Protein AF-A0A497NXS9-F1 (afdb_monomer_lite)

Secondary structure (DSSP, 8-state):
-------S--S-----SS-HHHHHHHHHHH-HHHHHHIIIIIHHHHHHHGGGHHHHHHHHHHHHHHHHHHHHHHHHHHHHHHGGG--HHHHHHHHHHHHHHHHHHHHHHHHHHH-

Radius of gyration: 22.55 Å; chains: 1; bounding box: 60×43×60 Å

Structure (mmCIF, N/CA/C/O backbone):
data_AF-A0A497NXS9-F1
#
_entry.id   AF-A0A497NXS9-F1
#
loop_
_atom_site.group_PDB
_atom_site.id
_atom_site.type_symbol
_atom_site.label_atom_id
_atom_site.label_alt_id
_atom_site.label_comp_id
_atom_site.label_asym_id
_atom_site.label_entity_id
_atom_site.label_seq_id
_atom_site.pdbx_PDB_ins_code
_atom_site.Cartn_x
_atom_site.Cartn_y
_atom_site.Cartn_z
_atom_site.occupancy
_atom_site.B_iso_or_equiv
_atom_site.auth_seq_id
_atom_site.auth_comp_id
_atom_site.auth_asym_id
_a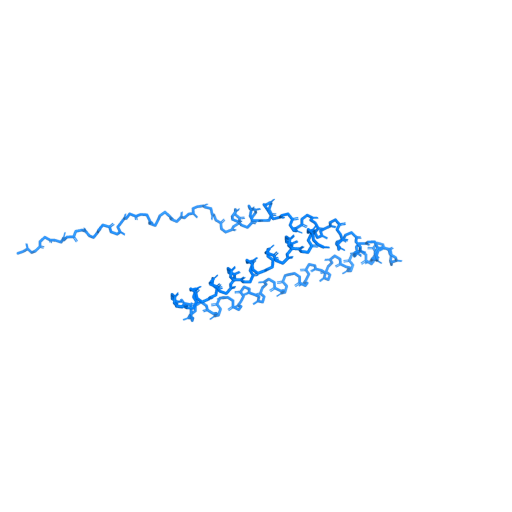tom_site.auth_atom_id
_atom_site.pdbx_PDB_model_num
ATOM 1 N N . MET A 1 1 ? -44.283 -9.149 41.916 1.00 39.19 1 MET A N 1
ATOM 2 C CA . MET A 1 1 ? -43.755 -10.055 40.874 1.00 39.19 1 MET A CA 1
ATOM 3 C C . MET A 1 1 ? -43.484 -9.200 39.643 1.00 39.19 1 MET A C 1
ATOM 5 O O . MET A 1 1 ? -44.419 -8.801 38.960 1.00 39.19 1 MET A O 1
ATOM 9 N N . PHE A 1 2 ? -42.242 -8.736 39.495 1.00 42.94 2 PHE A N 1
ATOM 10 C CA . PHE A 1 2 ? -41.876 -7.699 38.529 1.00 42.94 2 PHE A CA 1
ATOM 11 C C . PHE A 1 2 ? -41.872 -8.267 37.110 1.00 42.94 2 PHE A C 1
ATOM 13 O O . PHE A 1 2 ? -41.213 -9.265 36.836 1.00 42.94 2 PHE A O 1
ATOM 20 N N . LYS A 1 3 ? -42.636 -7.624 36.222 1.00 47.59 3 LYS A N 1
ATOM 21 C CA . LYS A 1 3 ? -42.606 -7.869 34.781 1.00 47.59 3 LYS A CA 1
ATOM 22 C C . LYS A 1 3 ? -41.228 -7.469 34.261 1.00 47.59 3 LYS A C 1
ATOM 24 O O . LYS A 1 3 ? -40.834 -6.313 34.393 1.00 47.59 3 LYS A O 1
ATOM 29 N N . THR A 1 4 ? -40.515 -8.422 33.678 1.00 51.16 4 THR A N 1
ATOM 30 C CA . THR A 1 4 ? -39.254 -8.188 32.980 1.00 51.16 4 THR A CA 1
ATOM 31 C C . THR A 1 4 ? -39.542 -7.304 31.771 1.00 51.16 4 THR A C 1
ATOM 33 O O . THR A 1 4 ? -40.169 -7.734 30.803 1.00 51.16 4 THR A O 1
ATOM 36 N N . VAL A 1 5 ? -39.137 -6.040 31.860 1.00 54.56 5 VAL A N 1
ATOM 37 C CA . VAL A 1 5 ? -39.094 -5.123 30.722 1.00 54.56 5 VAL A CA 1
ATOM 38 C C . VAL A 1 5 ? -38.131 -5.738 29.712 1.00 54.56 5 VAL A C 1
ATOM 40 O O . VAL A 1 5 ? -36.936 -5.858 29.973 1.00 54.56 5 VAL A O 1
ATOM 43 N N . LYS A 1 6 ? -38.676 -6.201 28.586 1.00 47.50 6 LYS A N 1
ATOM 44 C CA . LYS A 1 6 ? -37.901 -6.681 27.447 1.00 47.50 6 LYS A CA 1
ATOM 45 C C . LYS A 1 6 ? -37.121 -5.481 26.906 1.00 47.50 6 LYS A C 1
ATOM 47 O O . LYS A 1 6 ? -37.727 -4.496 26.486 1.00 47.50 6 LYS A O 1
ATOM 52 N N . ASN A 1 7 ? -35.798 -5.532 27.012 1.00 40.78 7 ASN A N 1
ATOM 53 C CA . ASN A 1 7 ? -34.915 -4.505 26.475 1.00 40.78 7 ASN A CA 1
ATOM 54 C C . ASN A 1 7 ? -35.100 -4.461 24.946 1.00 40.78 7 ASN A C 1
ATOM 56 O O . ASN A 1 7 ? -35.043 -5.512 24.315 1.00 40.78 7 ASN A O 1
ATOM 60 N N . PRO A 1 8 ? -35.295 -3.293 24.313 1.00 45.72 8 PRO A N 1
ATOM 61 C CA . PRO A 1 8 ? -35.445 -3.193 22.861 1.00 45.72 8 PRO A CA 1
ATOM 62 C C . PRO A 1 8 ? -34.103 -3.293 22.111 1.00 45.72 8 PRO A C 1
ATOM 64 O O . PRO A 1 8 ? -33.985 -2.845 20.977 1.00 45.72 8 PRO A O 1
ATOM 67 N N . THR A 1 9 ? -33.083 -3.899 22.722 1.00 48.12 9 THR A N 1
ATOM 68 C CA . THR A 1 9 ? -31.771 -4.157 22.109 1.00 48.12 9 THR A CA 1
ATOM 69 C C . THR A 1 9 ? -31.691 -5.539 21.459 1.00 48.12 9 THR A C 1
ATOM 71 O O . THR A 1 9 ? -30.600 -6.045 21.228 1.00 48.12 9 THR A O 1
ATOM 74 N N . ASP A 1 10 ? -32.839 -6.138 21.147 1.00 45.00 10 ASP A N 1
ATOM 75 C CA . ASP A 1 10 ? -32.950 -7.389 20.387 1.00 45.00 10 ASP A CA 1
ATOM 76 C C . ASP A 1 10 ? -33.178 -7.102 18.885 1.00 45.00 10 ASP A C 1
ATOM 78 O O . ASP A 1 10 ? -33.675 -7.943 18.138 1.00 45.00 10 ASP A O 1
ATOM 82 N N . GLY A 1 11 ? -32.878 -5.876 18.446 1.00 41.50 11 GLY A N 1
ATOM 83 C CA . GLY A 1 11 ? -33.058 -5.403 17.081 1.00 41.50 11 GLY A CA 1
ATOM 84 C C . GLY A 1 11 ? -31.723 -5.032 16.451 1.00 41.50 11 GLY A C 1
ATOM 85 O O . GLY A 1 11 ? -31.158 -3.988 16.764 1.00 41.50 11 GLY A O 1
ATOM 86 N N . VAL A 1 12 ? -31.295 -5.854 15.492 1.00 44.81 12 VAL A N 1
ATOM 87 C CA . VAL A 1 12 ? -30.242 -5.566 14.506 1.00 44.81 12 VAL A CA 1
ATOM 88 C C . VAL A 1 12 ? -28.796 -5.692 15.020 1.00 44.81 12 VAL A C 1
ATOM 90 O O . VAL A 1 12 ? -27.955 -4.828 14.797 1.00 44.81 12 VAL A O 1
ATOM 93 N N . THR A 1 13 ? -28.432 -6.853 15.569 1.00 40.81 13 THR A N 1
ATOM 94 C CA . THR A 1 13 ? -27.220 -7.512 15.047 1.00 40.81 13 THR A CA 1
ATOM 95 C C . THR A 1 13 ? -27.638 -8.320 13.825 1.00 40.81 13 THR A C 1
ATOM 97 O O . THR A 1 13 ? -27.626 -9.548 13.833 1.00 40.81 13 THR A O 1
ATOM 100 N N . GLU A 1 14 ? -28.059 -7.624 12.768 1.00 43.12 14 GLU A N 1
ATOM 101 C CA . GLU A 1 14 ? -27.840 -8.158 11.431 1.00 43.12 14 GLU A CA 1
ATOM 102 C C . GLU A 1 14 ? -26.316 -8.220 11.322 1.00 43.12 14 GLU A C 1
ATOM 104 O O . GLU A 1 14 ?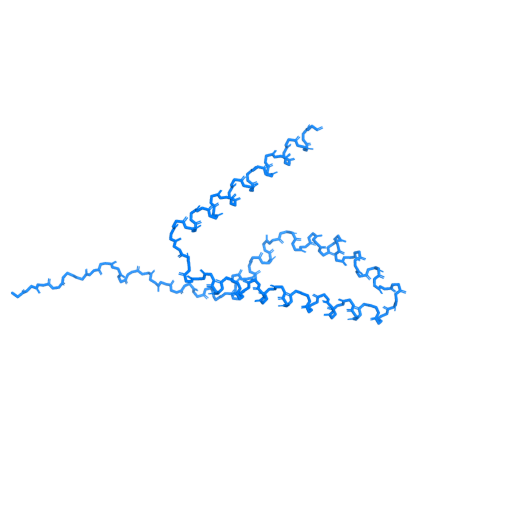 -25.659 -7.213 11.052 1.00 43.12 14 GLU A O 1
ATOM 109 N N . GLU A 1 15 ? -25.732 -9.372 11.669 1.00 46.62 15 GLU A N 1
ATOM 110 C CA . GLU A 1 15 ? -24.422 -9.745 11.158 1.00 46.62 15 GLU A CA 1
ATOM 111 C C . GLU A 1 15 ? -24.489 -9.459 9.665 1.00 46.62 15 GLU A C 1
ATOM 113 O O . GLU A 1 15 ? -25.152 -10.177 8.916 1.00 46.62 15 GLU A O 1
ATOM 118 N N . SER A 1 16 ? -23.891 -8.344 9.246 1.00 45.41 16 SER A N 1
ATOM 119 C CA . SER A 1 16 ? -23.810 -7.973 7.847 1.00 45.41 16 SER A CA 1
ATOM 120 C C . SER A 1 16 ? -23.158 -9.148 7.127 1.00 45.41 16 SER A C 1
ATOM 122 O O . SER A 1 16 ? -21.939 -9.302 7.143 1.00 45.41 16 SER A O 1
ATOM 124 N N . LYS A 1 17 ? -23.987 -9.967 6.476 1.00 48.62 17 LYS A N 1
ATOM 125 C CA . LYS A 1 17 ? -23.609 -11.101 5.625 1.00 48.62 17 LYS A CA 1
ATOM 126 C C . LYS A 1 17 ? -22.768 -10.697 4.414 1.00 48.62 17 LYS A C 1
ATOM 128 O O . LYS A 1 17 ? -22.430 -11.547 3.596 1.00 48.62 17 LYS A O 1
ATOM 133 N N . HIS A 1 18 ? -22.379 -9.432 4.291 1.00 53.28 18 HIS A N 1
ATOM 134 C CA . HIS A 1 18 ? -21.203 -9.076 3.515 1.00 53.28 18 HIS A CA 1
ATOM 135 C C . HIS A 1 18 ? -19.975 -9.554 4.292 1.00 53.28 18 HIS A C 1
ATOM 137 O O . HIS A 1 18 ? -19.356 -8.795 5.035 1.00 53.28 18 HIS A O 1
ATOM 143 N N . GLY A 1 19 ? -19.655 -10.847 4.160 1.00 70.06 19 GLY A N 1
ATOM 144 C CA . GLY A 1 19 ? -18.424 -11.409 4.706 1.00 70.06 19 GLY A CA 1
ATOM 145 C C . GLY A 1 19 ? -17.236 -10.548 4.281 1.00 70.06 19 GLY A C 1
ATOM 146 O O . GLY A 1 19 ? -17.258 -9.976 3.190 1.00 70.06 19 GLY A O 1
ATOM 147 N N . SER A 1 20 ? -16.204 -10.439 5.123 1.00 72.38 20 SER A N 1
ATOM 148 C CA . SER A 1 20 ? -15.026 -9.584 4.880 1.00 72.38 20 SER A CA 1
ATOM 149 C C . SER A 1 20 ? -14.434 -9.720 3.471 1.00 72.38 20 SER A C 1
ATOM 151 O O . SER A 1 20 ? -13.859 -8.767 2.958 1.00 72.38 20 SER A O 1
ATOM 153 N N . PHE A 1 21 ? -14.637 -10.867 2.821 1.00 78.44 21 PHE A N 1
ATOM 154 C CA . PHE A 1 21 ? -14.322 -11.099 1.417 1.00 78.44 21 PHE A CA 1
ATOM 155 C C . PHE A 1 21 ? -15.071 -10.175 0.437 1.00 78.44 21 PHE A C 1
ATOM 157 O O . PHE A 1 21 ? -14.445 -9.553 -0.415 1.00 78.44 21 PHE A O 1
ATOM 164 N N . VAL A 1 22 ? -16.397 -10.042 0.564 1.00 83.81 22 VAL A N 1
ATOM 165 C CA . VAL A 1 22 ? -17.216 -9.176 -0.305 1.00 83.81 22 VAL A CA 1
ATOM 166 C C . VAL A 1 22 ? -16.879 -7.708 -0.064 1.00 83.81 22 VAL A C 1
ATOM 168 O O . VAL A 1 22 ? -16.763 -6.945 -1.019 1.00 83.81 22 VAL A O 1
ATOM 171 N N . ALA A 1 23 ? -16.665 -7.321 1.198 1.00 82.56 23 ALA A N 1
ATOM 172 C CA . ALA A 1 23 ? -16.224 -5.972 1.538 1.00 82.56 23 ALA A CA 1
ATOM 173 C C . ALA A 1 23 ? -14.851 -5.657 0.918 1.00 82.56 23 ALA A C 1
ATOM 175 O O . ALA A 1 23 ? -14.701 -4.621 0.279 1.00 82.56 23 ALA A O 1
ATOM 176 N N . GLY A 1 24 ? -13.885 -6.576 1.029 1.00 81.50 24 GLY A N 1
ATOM 177 C CA . GLY A 1 24 ? -12.564 -6.434 0.413 1.00 81.50 24 GLY A CA 1
ATOM 178 C C . GLY A 1 24 ? -12.631 -6.321 -1.110 1.00 81.50 24 GLY A C 1
ATOM 179 O O . GLY A 1 24 ? -12.041 -5.407 -1.681 1.00 81.50 24 GLY A O 1
ATOM 180 N N . LEU A 1 25 ? -13.413 -7.186 -1.765 1.00 83.19 25 LEU A N 1
ATOM 181 C CA . LEU A 1 25 ? -13.622 -7.131 -3.212 1.00 83.19 25 LEU A CA 1
ATOM 182 C C . LEU A 1 25 ? -14.205 -5.780 -3.643 1.00 83.19 25 LEU A C 1
ATOM 184 O O . LEU A 1 25 ? -13.678 -5.144 -4.553 1.00 83.19 25 LEU A O 1
ATOM 188 N N . LEU A 1 26 ? -15.262 -5.319 -2.969 1.00 85.50 26 LEU A N 1
ATOM 189 C CA . LEU A 1 26 ? -15.917 -4.055 -3.297 1.00 85.50 26 LEU A CA 1
ATOM 190 C C . LEU A 1 26 ? -14.973 -2.866 -3.085 1.00 85.50 26 LEU A C 1
ATOM 192 O O . LEU A 1 26 ? -14.925 -1.965 -3.923 1.00 85.50 26 LEU A O 1
ATOM 196 N N . THR A 1 27 ? -14.190 -2.874 -2.002 1.00 83.19 27 THR A N 1
ATOM 197 C CA . THR A 1 27 ? -13.179 -1.849 -1.731 1.00 83.19 27 THR A CA 1
ATOM 198 C C . THR A 1 27 ? -12.095 -1.828 -2.806 1.00 83.19 27 THR A C 1
ATOM 200 O O . THR A 1 27 ? -11.782 -0.748 -3.295 1.00 83.19 27 THR A O 1
ATOM 203 N N . THR A 1 28 ? -11.568 -2.976 -3.240 1.00 83.50 28 THR A N 1
ATOM 204 C CA . THR A 1 28 ? -10.564 -3.025 -4.317 1.00 83.50 28 THR A CA 1
ATOM 205 C C . THR A 1 28 ? -11.141 -2.551 -5.648 1.00 83.50 28 THR A C 1
ATOM 207 O O . THR A 1 28 ? -10.529 -1.721 -6.314 1.00 83.50 28 THR A O 1
ATOM 210 N N . CYS A 1 29 ? -12.340 -3.009 -6.024 1.00 84.50 29 CYS A N 1
ATOM 211 C CA . CYS A 1 29 ? -12.976 -2.612 -7.283 1.00 84.50 29 CYS A CA 1
ATOM 212 C C . CYS A 1 29 ? -13.351 -1.125 -7.325 1.00 84.50 29 CYS A C 1
ATOM 214 O O . CYS A 1 29 ? -13.295 -0.509 -8.385 1.00 84.50 29 CYS A O 1
ATOM 216 N N . THR A 1 30 ? -13.726 -0.543 -6.185 1.00 85.94 30 THR A N 1
ATOM 217 C CA . THR A 1 30 ? -14.119 0.873 -6.095 1.00 85.94 30 THR A CA 1
ATOM 218 C C . THR A 1 30 ? -12.911 1.794 -5.928 1.00 85.94 30 THR A C 1
ATOM 220 O O . THR A 1 30 ? -13.051 3.008 -6.040 1.00 85.94 30 THR A O 1
ATOM 223 N N . ASN A 1 31 ? -11.716 1.255 -5.663 1.00 87.12 31 ASN A N 1
ATOM 224 C CA . ASN A 1 31 ? -10.529 2.062 -5.429 1.00 87.12 31 ASN A CA 1
ATOM 225 C C . ASN A 1 31 ? -9.774 2.355 -6.746 1.00 87.12 31 ASN A C 1
ATOM 227 O O . ASN A 1 31 ? -9.024 1.498 -7.222 1.00 87.12 31 ASN A O 1
ATOM 231 N N . PRO A 1 32 ? -9.884 3.573 -7.319 1.00 85.56 32 PRO A N 1
ATOM 232 C CA . PRO A 1 32 ? -9.196 3.921 -8.563 1.00 85.56 32 PRO A CA 1
ATOM 233 C C . PRO A 1 32 ? -7.669 3.876 -8.423 1.00 85.56 32 PRO A C 1
ATOM 235 O O . PRO A 1 32 ? -6.972 3.649 -9.412 1.00 85.56 32 PRO A O 1
ATOM 238 N N . TYR A 1 33 ? -7.142 4.044 -7.204 1.00 84.88 33 TYR A N 1
ATOM 239 C CA . TYR A 1 33 ? -5.707 3.980 -6.939 1.00 84.88 33 TYR A CA 1
ATOM 240 C C . TYR A 1 33 ? -5.118 2.616 -7.306 1.00 84.88 33 TYR A C 1
ATOM 242 O O . TYR A 1 33 ? -4.002 2.563 -7.810 1.00 84.88 33 TYR A O 1
ATOM 250 N N . PHE A 1 34 ? -5.869 1.522 -7.129 1.00 85.81 34 PHE A N 1
ATOM 251 C CA . PHE A 1 34 ? -5.399 0.183 -7.486 1.00 85.81 34 PHE A CA 1
ATOM 252 C C . PHE A 1 34 ? -5.083 0.078 -8.984 1.00 85.81 34 PHE A C 1
ATOM 254 O O . PHE A 1 34 ? -4.002 -0.363 -9.375 1.00 85.81 34 PHE A O 1
ATOM 261 N N . PHE A 1 35 ? -6.000 0.552 -9.829 1.00 88.56 35 PHE A N 1
ATOM 262 C CA . PHE A 1 35 ? -5.814 0.553 -11.279 1.00 88.56 35 PHE A CA 1
ATOM 263 C C . PHE A 1 35 ? -4.717 1.529 -11.711 1.00 88.56 35 PHE A C 1
ATOM 265 O O . PHE A 1 35 ? -3.864 1.173 -12.523 1.00 88.56 35 PHE A O 1
ATOM 272 N N . LEU A 1 36 ? -4.699 2.740 -11.140 1.00 90.25 36 LEU A N 1
ATOM 273 C CA . LEU A 1 36 ? -3.668 3.737 -11.435 1.00 90.25 36 LEU A CA 1
ATOM 274 C C . LEU A 1 36 ? -2.269 3.234 -11.072 1.00 90.25 36 LEU A C 1
ATOM 276 O O . LEU A 1 36 ? -1.334 3.428 -11.848 1.00 90.25 36 LEU A O 1
ATOM 280 N N . TRP A 1 37 ? -2.122 2.559 -9.934 1.00 91.25 37 TRP A N 1
ATOM 281 C CA . TRP A 1 37 ? -0.854 1.981 -9.503 1.00 91.25 37 TRP A CA 1
ATOM 282 C C . TRP A 1 37 ? -0.354 0.919 -10.488 1.00 91.25 37 TRP A C 1
ATOM 284 O O . TRP A 1 37 ? 0.807 0.968 -10.893 1.00 91.25 37 TRP A O 1
ATOM 294 N N . TRP A 1 38 ? -1.227 0.015 -10.944 1.00 91.62 38 TRP A N 1
ATOM 295 C CA . TRP A 1 38 ? -0.862 -1.007 -11.932 1.00 91.62 38 TRP A CA 1
ATOM 296 C C . TRP A 1 38 ? -0.456 -0.410 -13.283 1.00 91.62 38 TRP A C 1
ATOM 298 O O . TRP A 1 38 ? 0.522 -0.860 -13.878 1.00 91.62 38 TRP A O 1
ATOM 308 N N . ILE A 1 39 ? -1.163 0.624 -13.749 1.00 93.50 39 ILE A N 1
ATOM 309 C CA . ILE A 1 39 ? -0.867 1.300 -15.023 1.00 93.50 39 ILE A CA 1
ATOM 310 C C . ILE A 1 39 ? 0.454 2.078 -14.962 1.00 93.50 39 ILE A C 1
ATOM 312 O O . ILE A 1 39 ? 1.148 2.187 -15.969 1.00 93.50 39 ILE A O 1
ATOM 316 N N . THR A 1 40 ? 0.814 2.620 -13.798 1.00 93.25 40 THR A N 1
ATOM 317 C CA . THR A 1 40 ? 1.997 3.478 -13.639 1.00 93.25 40 THR A CA 1
ATOM 318 C C . THR A 1 40 ? 3.195 2.700 -13.096 1.00 93.25 40 THR A C 1
ATOM 320 O O . THR A 1 40 ? 4.111 2.322 -13.832 1.00 93.25 40 THR A O 1
ATOM 323 N N . VAL A 1 41 ? 3.191 2.445 -11.792 1.00 92.25 41 VAL A N 1
ATOM 324 C CA . VAL A 1 41 ? 4.282 1.812 -11.053 1.00 92.25 41 VAL A CA 1
ATOM 325 C C . VAL A 1 41 ? 4.397 0.342 -11.445 1.00 92.25 41 VAL A C 1
ATOM 327 O O . VAL A 1 41 ? 5.483 -0.098 -11.812 1.00 92.25 41 VAL A O 1
ATOM 330 N N . GLY A 1 42 ? 3.283 -0.396 -11.465 1.00 89.56 42 GLY A N 1
ATOM 331 C CA . GLY A 1 42 ? 3.255 -1.816 -11.827 1.00 89.56 42 GLY A CA 1
ATOM 332 C C . GLY A 1 42 ? 3.834 -2.084 -13.219 1.00 89.56 42 GLY A C 1
ATOM 333 O O . GLY A 1 42 ? 4.732 -2.914 -13.369 1.00 89.56 42 GLY A O 1
ATOM 334 N N . ALA A 1 43 ? 3.395 -1.323 -14.226 1.00 90.69 43 ALA A N 1
ATOM 335 C CA . ALA A 1 43 ? 3.925 -1.405 -15.586 1.00 90.69 43 ALA A CA 1
ATOM 336 C C . ALA A 1 43 ? 5.439 -1.138 -15.636 1.00 90.69 43 ALA A C 1
ATOM 338 O O . ALA A 1 43 ? 6.177 -1.883 -16.282 1.00 90.69 43 ALA A O 1
ATOM 339 N N . THR A 1 44 ? 5.914 -0.130 -14.899 1.00 92.31 44 THR A N 1
ATOM 340 C CA . THR A 1 44 ? 7.343 0.205 -14.823 1.00 92.31 44 THR A CA 1
ATOM 341 C C . THR A 1 44 ? 8.158 -0.919 -14.173 1.00 92.31 44 THR A C 1
ATOM 343 O O . THR A 1 44 ? 9.218 -1.283 -14.682 1.00 92.31 44 THR A O 1
ATOM 346 N N . LEU A 1 45 ? 7.667 -1.514 -13.079 1.00 90.12 45 LEU A N 1
ATOM 347 C CA . LEU A 1 45 ? 8.336 -2.642 -12.421 1.00 90.12 45 LEU A CA 1
ATOM 348 C C . LEU A 1 45 ? 8.426 -3.851 -13.361 1.00 90.12 45 LEU A C 1
ATOM 350 O O . LEU A 1 45 ? 9.499 -4.443 -13.487 1.00 90.12 45 LEU A O 1
ATOM 354 N N . ILE A 1 46 ? 7.340 -4.179 -14.069 1.00 89.81 46 ILE A N 1
ATOM 355 C CA . ILE A 1 46 ? 7.332 -5.273 -15.048 1.00 89.81 46 ILE A CA 1
ATOM 356 C C . ILE A 1 46 ? 8.345 -5.000 -16.161 1.00 89.81 46 ILE A C 1
ATOM 358 O O . ILE A 1 46 ? 9.191 -5.854 -16.425 1.00 89.81 46 ILE A O 1
ATOM 362 N N . MET A 1 47 ? 8.310 -3.813 -16.775 1.00 90.25 47 MET A N 1
ATOM 363 C CA . MET A 1 47 ? 9.245 -3.437 -17.840 1.00 90.25 47 MET A CA 1
ATOM 364 C C . MET A 1 47 ? 10.704 -3.551 -17.388 1.00 90.25 47 MET A C 1
ATOM 366 O O . MET A 1 47 ? 11.521 -4.135 -18.098 1.00 90.25 47 MET A O 1
ATOM 370 N N . ASN A 1 48 ? 11.020 -3.076 -16.182 1.00 88.50 48 ASN A N 1
ATOM 371 C CA . ASN A 1 48 ? 12.367 -3.174 -15.626 1.00 88.50 48 ASN A CA 1
ATOM 372 C C . ASN A 1 48 ? 12.776 -4.626 -15.341 1.00 88.50 48 ASN A C 1
ATOM 374 O O . ASN A 1 48 ? 13.916 -5.008 -15.591 1.00 88.50 48 ASN A O 1
ATOM 378 N N . SER A 1 49 ? 11.856 -5.463 -14.855 1.00 86.94 49 SER A N 1
ATOM 379 C CA . SER A 1 49 ? 12.146 -6.879 -14.592 1.00 86.94 49 SER A CA 1
ATOM 380 C C . SER A 1 49 ? 12.393 -7.688 -15.867 1.00 86.94 49 SER A C 1
ATOM 382 O O . SER A 1 49 ? 13.215 -8.604 -15.865 1.00 86.94 49 SER A O 1
ATOM 384 N N . MET A 1 50 ? 11.753 -7.304 -16.975 1.00 86.06 50 MET A N 1
ATOM 385 C CA . MET A 1 50 ? 11.912 -7.949 -18.281 1.00 86.06 50 MET A CA 1
ATOM 386 C C . MET A 1 50 ? 13.305 -7.741 -18.889 1.00 86.06 50 MET A C 1
ATOM 388 O O . MET A 1 50 ? 13.688 -8.503 -19.774 1.00 86.06 50 MET A O 1
ATOM 392 N N . ILE A 1 51 ? 14.101 -6.787 -18.386 1.00 86.81 51 ILE A N 1
ATOM 393 C CA . ILE A 1 51 ? 15.520 -6.625 -18.758 1.00 86.81 51 ILE A CA 1
ATOM 394 C C . ILE A 1 51 ? 16.320 -7.895 -18.420 1.00 86.81 51 ILE A C 1
ATOM 396 O O . ILE A 1 51 ? 17.234 -8.273 -19.148 1.00 86.81 51 ILE A O 1
ATOM 400 N N . PHE A 1 52 ? 15.930 -8.603 -17.359 1.00 83.44 52 PHE A N 1
ATOM 401 C CA . PHE A 1 52 ? 16.507 -9.888 -16.956 1.00 83.44 52 PHE A CA 1
ATOM 402 C C . PHE A 1 52 ? 15.762 -11.092 -17.572 1.00 83.44 52 PHE A C 1
ATOM 404 O O . PHE A 1 52 ? 15.961 -12.238 -17.164 1.00 83.44 52 PHE A O 1
ATOM 411 N N . GLY A 1 53 ? 14.887 -10.845 -18.552 1.00 87.75 53 GLY A N 1
ATOM 412 C CA . GLY A 1 53 ? 14.043 -11.842 -19.203 1.00 87.75 53 GLY A CA 1
ATOM 413 C C . GLY A 1 53 ? 12.913 -12.370 -18.315 1.00 87.75 53 GLY A C 1
ATOM 414 O O . GLY A 1 53 ? 12.577 -11.809 -17.272 1.00 87.75 53 GLY A O 1
ATOM 415 N N . PHE A 1 54 ? 12.325 -13.498 -18.725 1.00 87.31 54 PHE A N 1
ATOM 416 C CA . PHE A 1 54 ? 11.196 -14.126 -18.022 1.00 87.31 54 PHE A CA 1
ATOM 417 C C . PHE A 1 54 ? 11.526 -14.508 -16.568 1.00 87.31 54 PHE A C 1
ATOM 419 O O . PHE A 1 54 ? 10.663 -14.451 -15.694 1.00 87.31 54 PHE A O 1
ATOM 426 N N . LEU A 1 55 ? 12.789 -14.850 -16.291 1.00 88.81 55 LEU A N 1
ATOM 427 C CA . LEU A 1 55 ? 13.240 -15.168 -14.938 1.00 88.81 55 LEU A CA 1
ATOM 428 C C . LEU A 1 55 ? 13.184 -13.942 -14.012 1.00 88.81 55 LEU A C 1
ATOM 430 O O . LEU A 1 55 ? 12.774 -14.070 -12.861 1.00 88.81 55 LEU A O 1
ATOM 434 N N . GLY A 1 56 ? 13.530 -12.755 -14.524 1.00 87.12 56 GLY A N 1
ATOM 435 C CA . GLY A 1 56 ? 13.418 -11.494 -13.789 1.00 87.12 56 GLY A CA 1
ATOM 436 C C . GLY A 1 56 ? 11.980 -11.156 -13.419 1.00 87.12 56 GLY A C 1
ATOM 437 O O . GLY A 1 56 ? 11.708 -10.789 -12.277 1.00 87.12 56 GLY A O 1
ATOM 438 N N . PHE A 1 57 ? 11.045 -11.359 -14.350 1.00 89.50 57 PHE A N 1
ATOM 439 C CA . PHE A 1 57 ? 9.615 -11.212 -14.079 1.00 89.50 57 PHE A CA 1
ATOM 440 C C . PHE A 1 57 ? 9.133 -12.174 -12.983 1.00 89.50 57 PHE A C 1
ATOM 442 O O . PHE A 1 57 ? 8.420 -11.760 -12.072 1.00 89.50 57 PHE A O 1
ATOM 449 N N . LEU A 1 58 ? 9.555 -13.443 -13.020 1.00 92.19 58 LEU A N 1
ATOM 450 C CA . LEU A 1 58 ? 9.152 -14.436 -12.021 1.00 92.19 58 LEU A CA 1
ATOM 451 C C . LEU A 1 58 ? 9.695 -14.102 -10.620 1.00 92.19 58 LEU A C 1
ATOM 453 O O . LEU A 1 58 ? 8.976 -14.215 -9.624 1.00 92.19 58 LEU A O 1
ATOM 457 N N . MET A 1 59 ? 10.948 -13.644 -10.536 1.00 92.19 59 MET A N 1
ATOM 458 C CA . MET A 1 59 ? 11.541 -13.176 -9.278 1.00 92.19 59 MET A CA 1
ATOM 459 C C . MET A 1 59 ? 10.832 -11.928 -8.752 1.00 92.19 59 MET A C 1
ATOM 461 O O . MET A 1 59 ? 10.530 -11.858 -7.563 1.00 92.19 59 MET A O 1
ATOM 465 N N . LEU A 1 60 ? 10.510 -10.974 -9.629 1.00 91.94 60 LEU A N 1
ATOM 466 C CA . LEU A 1 60 ? 9.743 -9.792 -9.254 1.00 91.94 60 LEU A CA 1
ATOM 467 C C . LEU A 1 60 ? 8.363 -10.180 -8.714 1.00 91.94 60 LEU A C 1
ATOM 469 O O . LEU A 1 60 ? 7.995 -9.729 -7.636 1.00 91.94 60 LEU A O 1
ATOM 473 N N . ALA A 1 61 ? 7.612 -11.012 -9.438 1.00 90.88 61 ALA A N 1
ATOM 474 C CA . ALA A 1 61 ? 6.258 -11.405 -9.056 1.00 90.88 61 ALA A CA 1
ATOM 475 C C . ALA A 1 61 ? 6.236 -12.112 -7.695 1.00 90.88 61 ALA A C 1
ATOM 477 O O . ALA A 1 61 ? 5.432 -11.777 -6.828 1.00 90.88 61 ALA A O 1
ATOM 478 N N . THR A 1 62 ? 7.165 -13.046 -7.478 1.00 93.69 62 THR A N 1
ATOM 479 C CA . THR A 1 62 ? 7.268 -13.773 -6.207 1.00 93.69 62 THR A CA 1
ATOM 480 C C . THR A 1 62 ? 7.699 -12.865 -5.056 1.00 93.69 62 THR A C 1
ATOM 482 O O . THR A 1 62 ? 7.062 -12.887 -4.006 1.00 93.69 62 THR A O 1
ATOM 485 N N . ALA A 1 63 ? 8.721 -12.025 -5.244 1.00 93.62 63 ALA A N 1
ATOM 486 C CA . ALA A 1 63 ? 9.160 -11.075 -4.222 1.00 93.62 63 ALA A CA 1
ATOM 487 C C . ALA A 1 63 ? 8.075 -10.041 -3.889 1.00 93.62 63 ALA A C 1
ATOM 489 O O . ALA A 1 63 ? 7.867 -9.721 -2.720 1.00 93.62 63 ALA A O 1
ATOM 490 N N . HIS A 1 64 ? 7.364 -9.547 -4.903 1.00 92.00 64 HIS A N 1
ATOM 491 C CA . HIS A 1 64 ? 6.286 -8.582 -4.738 1.00 92.00 64 HIS A CA 1
ATOM 492 C C . HIS A 1 64 ? 5.125 -9.176 -3.933 1.00 92.00 64 HIS A C 1
ATOM 494 O O . HIS A 1 64 ? 4.766 -8.618 -2.902 1.00 92.00 64 HIS A O 1
ATOM 500 N N . TRP A 1 65 ? 4.624 -10.359 -4.306 1.00 93.00 65 TRP A N 1
ATOM 501 C CA . TRP A 1 65 ? 3.563 -11.023 -3.542 1.00 93.00 65 TRP A CA 1
ATOM 502 C C . TRP A 1 65 ? 3.986 -11.386 -2.118 1.00 93.00 65 TRP A C 1
ATOM 504 O O . TRP A 1 65 ? 3.183 -11.272 -1.197 1.00 93.00 65 TRP A O 1
ATOM 514 N N . LEU A 1 66 ? 5.237 -11.807 -1.902 1.00 94.56 66 LEU A N 1
ATOM 515 C CA . LEU A 1 66 ? 5.743 -12.068 -0.552 1.00 94.56 66 LEU A CA 1
ATOM 516 C C . LEU A 1 66 ? 5.814 -10.791 0.288 1.00 94.56 66 LEU A C 1
ATOM 518 O O . LEU A 1 66 ? 5.526 -10.842 1.484 1.00 94.56 66 LEU A O 1
ATOM 522 N N . CYS A 1 67 ? 6.183 -9.663 -0.320 1.00 94.50 67 CYS A N 1
ATOM 523 C CA . CYS A 1 67 ? 6.179 -8.361 0.336 1.00 94.50 67 CYS A CA 1
ATOM 524 C C . CYS A 1 67 ? 4.759 -7.974 0.760 1.00 94.50 67 CYS A C 1
ATOM 526 O O . CYS A 1 67 ? 4.542 -7.677 1.933 1.00 94.50 67 CYS A O 1
ATOM 528 N N . ASP A 1 68 ? 3.795 -8.082 -0.157 1.00 91.88 68 ASP A N 1
ATOM 529 C CA . ASP A 1 68 ? 2.388 -7.770 0.105 1.00 91.88 68 ASP A CA 1
ATOM 530 C C . ASP A 1 68 ? 1.823 -8.663 1.216 1.00 91.88 68 ASP A C 1
ATOM 532 O O . ASP A 1 68 ? 1.290 -8.168 2.207 1.00 91.88 68 ASP A O 1
ATOM 536 N N . LEU A 1 69 ? 2.037 -9.982 1.129 1.00 91.81 69 LEU A N 1
ATOM 537 C CA . LEU A 1 69 ? 1.597 -10.928 2.159 1.00 91.81 69 LEU A CA 1
ATOM 538 C C . LEU A 1 69 ? 2.225 -10.633 3.522 1.00 91.81 69 LEU A C 1
ATOM 540 O O . LEU A 1 69 ? 1.538 -10.699 4.545 1.00 91.81 69 LEU A O 1
ATOM 544 N N . SER A 1 70 ? 3.522 -10.320 3.552 1.00 94.94 70 SER A N 1
ATOM 545 C CA . SER A 1 70 ? 4.231 -9.993 4.791 1.00 94.94 70 SER A CA 1
ATOM 546 C C . SER A 1 70 ? 3.696 -8.702 5.402 1.00 94.94 70 SER A C 1
ATOM 548 O O . SER A 1 70 ? 3.462 -8.646 6.610 1.00 94.94 70 SER A O 1
ATOM 550 N N . TRP A 1 71 ? 3.470 -7.683 4.573 1.00 92.50 71 TRP A N 1
ATOM 551 C CA . TRP A 1 71 ? 2.966 -6.386 4.999 1.00 92.50 71 TRP A CA 1
ATOM 552 C C . TRP A 1 71 ? 1.530 -6.472 5.514 1.00 92.50 71 TRP A C 1
ATOM 554 O O . TRP A 1 71 ? 1.261 -6.056 6.641 1.00 92.50 71 TRP A O 1
ATOM 564 N N . ASP A 1 72 ? 0.624 -7.086 4.756 1.00 88.88 72 ASP A N 1
ATOM 565 C CA . ASP A 1 72 ? -0.780 -7.225 5.147 1.00 88.88 72 ASP A CA 1
ATOM 566 C C . ASP A 1 72 ? -0.933 -8.096 6.397 1.00 88.88 72 ASP A C 1
ATOM 568 O O . ASP A 1 72 ? -1.722 -7.777 7.291 1.00 88.88 72 ASP A O 1
ATOM 572 N N . SER A 1 73 ? -0.126 -9.155 6.525 1.00 91.06 73 SER A N 1
ATOM 573 C CA . SER A 1 73 ? -0.092 -9.979 7.739 1.00 91.06 73 SER A CA 1
ATOM 574 C C . SER A 1 73 ? 0.436 -9.196 8.938 1.00 91.06 73 SER A C 1
ATOM 576 O O . SER A 1 73 ? -0.115 -9.301 10.034 1.00 91.06 73 SER A O 1
ATOM 578 N N . PHE A 1 74 ? 1.484 -8.391 8.750 1.00 92.50 74 PHE A N 1
ATOM 579 C CA . PHE A 1 74 ? 2.049 -7.549 9.800 1.00 92.50 74 PHE A CA 1
ATOM 580 C C . PHE A 1 74 ? 1.051 -6.492 10.277 1.00 92.50 74 PHE A C 1
ATOM 582 O O . PHE A 1 74 ? 0.815 -6.368 11.481 1.00 92.50 74 PHE A O 1
ATOM 589 N N . VAL A 1 75 ? 0.410 -5.778 9.349 1.00 88.56 75 VAL A N 1
ATOM 590 C CA . VAL A 1 75 ? -0.634 -4.793 9.656 1.00 88.56 75 VAL A CA 1
ATOM 591 C C . VAL A 1 75 ? -1.827 -5.476 10.324 1.00 88.56 75 VAL A C 1
ATOM 593 O O . VAL A 1 75 ? -2.292 -5.013 11.365 1.00 88.56 75 VAL A O 1
ATOM 596 N N . GLY A 1 76 ? -2.285 -6.614 9.798 1.00 87.12 76 GLY A N 1
ATOM 597 C CA . GLY A 1 76 ? -3.362 -7.408 10.389 1.00 87.12 76 GLY A CA 1
ATOM 598 C C . GLY A 1 76 ? -3.044 -7.851 11.818 1.00 87.12 76 GLY A C 1
ATOM 599 O O . GLY A 1 76 ? -3.874 -7.698 12.718 1.00 87.12 76 GLY A O 1
ATOM 600 N N . PHE A 1 77 ? -1.818 -8.318 12.064 1.00 87.25 77 PHE A N 1
ATOM 601 C CA . PHE A 1 77 ? -1.342 -8.685 13.396 1.00 87.25 77 PHE A CA 1
ATOM 602 C C . PHE A 1 77 ? -1.260 -7.477 14.335 1.00 87.25 77 PHE A C 1
ATOM 604 O O . PHE A 1 77 ? -1.711 -7.559 15.479 1.00 87.25 77 PHE A O 1
ATOM 611 N N . MET A 1 78 ? -0.740 -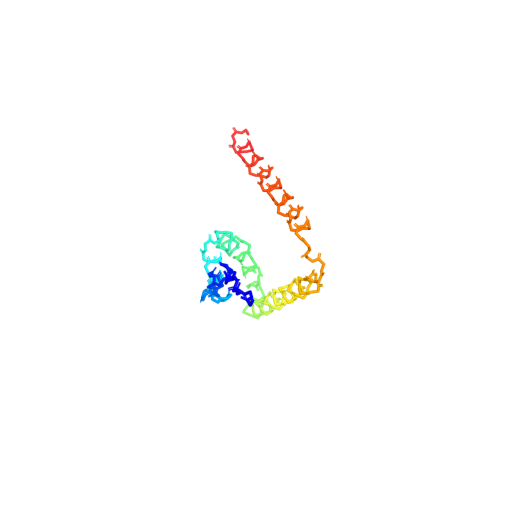6.338 13.866 1.00 86.00 78 MET A N 1
ATOM 612 C CA . MET A 1 78 ? -0.709 -5.093 14.638 1.00 86.00 78 MET A CA 1
ATOM 613 C C . MET A 1 78 ? -2.114 -4.633 15.030 1.00 86.00 78 MET A C 1
ATOM 615 O O . MET A 1 78 ? -2.348 -4.290 16.189 1.00 86.00 78 MET A O 1
ATOM 619 N N . VAL A 1 79 ? -3.071 -4.674 14.101 1.00 83.56 79 VAL A N 1
ATOM 620 C CA . VAL A 1 79 ? -4.475 -4.333 14.367 1.00 83.56 79 VAL A CA 1
ATOM 621 C C . VAL A 1 79 ? -5.093 -5.318 15.360 1.00 83.56 79 VAL A C 1
ATOM 623 O O . VAL A 1 79 ? -5.750 -4.898 16.312 1.00 83.56 79 VAL A O 1
ATOM 626 N N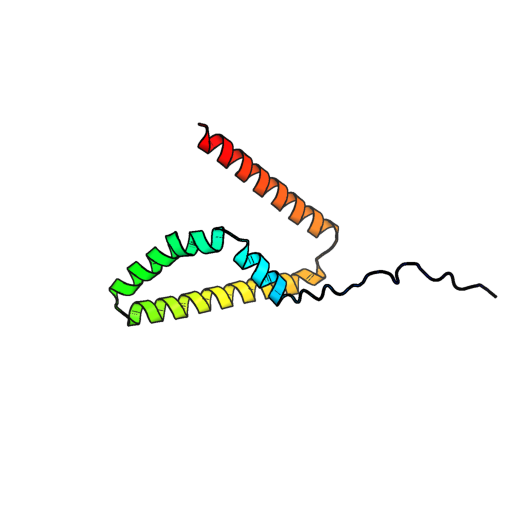 . PHE A 1 80 ? -4.840 -6.620 15.203 1.00 80.38 80 PHE A N 1
ATOM 627 C CA . PHE A 1 80 ? -5.322 -7.643 16.131 1.00 80.38 80 PHE A CA 1
ATOM 628 C C . PHE A 1 80 ? -4.764 -7.450 17.550 1.00 80.38 80 PHE A C 1
ATOM 630 O O . PHE A 1 80 ? -5.508 -7.527 18.526 1.00 80.38 80 PHE A O 1
ATOM 637 N N . LYS A 1 81 ? -3.474 -7.119 17.676 1.00 79.31 81 LYS A N 1
ATOM 638 C CA . LYS A 1 81 ? -2.820 -6.789 18.952 1.00 79.31 81 LYS A CA 1
ATOM 639 C C . LYS A 1 81 ? -3.390 -5.503 19.567 1.00 79.31 81 LYS A C 1
ATOM 641 O O . LYS A 1 81 ? -3.596 -5.436 20.777 1.00 79.31 81 LYS A O 1
ATOM 646 N N . SER A 1 82 ? -3.676 -4.500 18.736 1.00 73.88 82 SER A N 1
ATOM 647 C CA . SER A 1 82 ? -4.223 -3.194 19.133 1.00 73.88 82 SER A CA 1
ATOM 648 C C . SER A 1 82 ? -5.713 -3.242 19.499 1.00 73.88 82 SER A C 1
ATOM 650 O O . SER A 1 82 ? -6.213 -2.363 20.200 1.00 73.88 82 SER A O 1
ATOM 652 N N . ARG A 1 83 ? -6.432 -4.306 19.116 1.00 65.81 83 ARG A N 1
ATOM 653 C CA . ARG A 1 83 ? -7.868 -4.482 19.398 1.00 65.81 83 ARG A CA 1
ATOM 654 C C . ARG A 1 83 ? -8.212 -4.385 20.890 1.00 65.81 83 ARG A C 1
ATOM 656 O O . ARG A 1 83 ? -9.277 -3.881 21.225 1.00 65.81 83 ARG A O 1
ATOM 663 N N . GLY A 1 84 ? -7.306 -4.800 21.781 1.00 65.94 84 GLY A N 1
ATOM 664 C CA . GLY A 1 84 ? -7.471 -4.654 23.236 1.00 65.94 84 GLY A CA 1
ATOM 665 C C . GLY A 1 84 ? -7.352 -3.210 23.753 1.00 65.94 84 GLY A C 1
ATOM 666 O O . GLY A 1 84 ? -7.867 -2.898 24.820 1.00 65.94 84 GLY A O 1
ATOM 667 N N . PHE A 1 85 ? -6.714 -2.318 22.991 1.00 63.06 85 PHE A N 1
ATOM 668 C CA . PHE A 1 85 ? -6.548 -0.890 23.297 1.00 63.06 85 PHE A CA 1
ATOM 669 C C . PHE A 1 85 ? -7.577 0.008 22.585 1.00 63.06 85 PHE A C 1
ATOM 671 O O . PHE A 1 85 ? -7.589 1.228 22.782 1.00 63.06 85 PHE A O 1
ATOM 678 N N . TRP A 1 86 ? -8.456 -0.574 21.764 1.00 66.88 86 TRP A N 1
ATOM 679 C CA . TRP A 1 86 ? -9.385 0.151 20.901 1.00 66.88 86 TRP A CA 1
ATOM 680 C C . TRP A 1 86 ? -10.618 0.647 21.674 1.00 66.88 86 TRP A C 1
ATOM 682 O O . TRP A 1 86 ? -11.718 0.108 21.598 1.00 66.88 86 TRP A O 1
ATOM 692 N N . ASN A 1 87 ? -10.417 1.707 22.459 1.00 73.00 87 ASN A N 1
ATOM 693 C CA . ASN A 1 87 ? -11.487 2.448 23.124 1.00 73.00 87 ASN A CA 1
ATOM 694 C C . ASN A 1 87 ? -12.144 3.466 22.175 1.00 73.00 87 ASN A C 1
ATOM 696 O O . ASN A 1 87 ? -11.491 4.006 21.280 1.00 73.00 87 ASN A O 1
ATOM 700 N N . LYS A 1 88 ? -13.409 3.834 22.444 1.00 73.19 88 LYS A N 1
ATOM 701 C CA . LYS A 1 88 ? -14.175 4.833 21.657 1.00 73.19 88 LYS A CA 1
ATOM 702 C C . LYS A 1 88 ? -13.414 6.150 21.425 1.00 73.19 88 LYS A C 1
ATOM 704 O O . LYS A 1 88 ? -13.523 6.744 20.357 1.00 73.19 88 LYS A O 1
ATOM 709 N N . LYS A 1 89 ? -12.602 6.579 22.402 1.00 76.50 89 LYS A N 1
ATOM 710 C CA . LYS A 1 89 ? -11.757 7.782 22.301 1.00 76.50 89 LYS A CA 1
ATOM 711 C C . LYS A 1 89 ? -10.638 7.643 21.262 1.00 76.50 89 LYS A C 1
ATOM 713 O O . LYS A 1 89 ? -10.400 8.574 20.506 1.00 76.50 89 LYS A O 1
ATOM 718 N N . VAL A 1 90 ? -9.975 6.485 21.201 1.00 80.06 90 VAL A N 1
ATOM 719 C CA . VAL A 1 90 ? -8.881 6.227 20.247 1.00 80.06 90 VAL A CA 1
ATOM 720 C C . VAL A 1 90 ? -9.427 6.184 18.826 1.00 80.06 90 VAL A C 1
ATOM 722 O O . VAL A 1 90 ? -8.854 6.798 17.933 1.00 80.06 90 VAL A O 1
ATOM 725 N N . GLN A 1 91 ? -10.579 5.539 18.627 1.00 78.56 91 GLN A N 1
ATOM 726 C CA . GLN A 1 91 ? -11.253 5.529 17.332 1.00 78.56 91 GLN A CA 1
ATOM 727 C C . GLN A 1 91 ? -11.594 6.955 16.870 1.00 78.56 91 GLN A C 1
ATOM 729 O O . GLN A 1 91 ? -11.247 7.324 15.754 1.00 78.56 91 GLN A O 1
ATOM 734 N N . GLN A 1 92 ? -12.195 7.787 17.728 1.00 82.19 92 GLN A N 1
ATOM 735 C CA . GLN A 1 92 ? -12.501 9.182 17.379 1.00 82.19 92 GLN A CA 1
ATOM 736 C C . GLN A 1 92 ? -11.252 10.006 17.037 1.00 82.19 92 GLN A C 1
ATOM 738 O O . GLN A 1 92 ? -11.291 10.778 16.084 1.00 82.19 92 GLN A O 1
ATOM 743 N N . ILE A 1 93 ? -10.144 9.825 17.763 1.00 88.19 93 ILE A N 1
ATOM 744 C CA . ILE A 1 93 ? -8.881 10.523 17.474 1.00 88.19 93 ILE A CA 1
ATOM 745 C C . ILE A 1 93 ? -8.319 10.094 16.114 1.00 88.19 93 ILE A C 1
ATOM 747 O O . ILE A 1 93 ? -7.970 10.949 15.307 1.00 88.19 93 ILE A O 1
ATOM 751 N N . VAL A 1 94 ? -8.260 8.788 15.835 1.00 86.69 94 VAL A 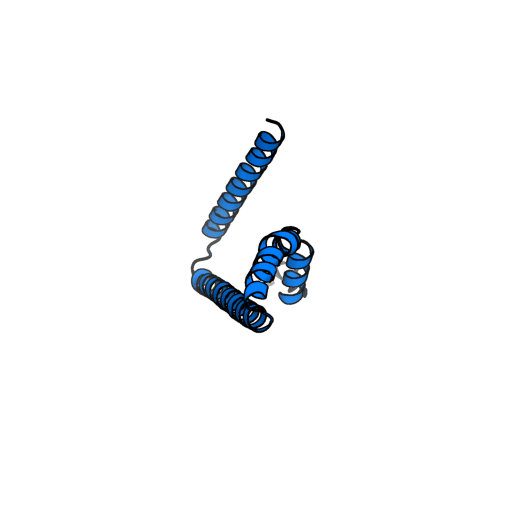N 1
ATOM 752 C CA . VAL A 1 94 ? -7.713 8.262 14.572 1.00 86.69 94 VAL A CA 1
ATOM 753 C C . VAL A 1 94 ? -8.568 8.690 13.379 1.00 86.69 94 VAL A C 1
ATOM 755 O O . VAL A 1 94 ? -8.030 9.156 12.377 1.00 86.69 94 VAL A O 1
ATOM 758 N N . PHE A 1 95 ? -9.896 8.591 13.488 1.00 85.69 95 PHE A N 1
ATOM 759 C CA . PHE A 1 95 ? -10.803 9.052 12.434 1.00 85.69 95 PHE A CA 1
ATOM 760 C C . PHE A 1 95 ? -10.743 10.572 12.251 1.00 85.69 95 PHE A C 1
ATOM 762 O O . PHE A 1 95 ? -10.727 11.037 11.115 1.00 85.69 95 PHE A O 1
ATOM 769 N N . GLY A 1 96 ? -10.654 11.343 13.340 1.00 90.88 96 GLY A N 1
ATOM 770 C CA . GLY A 1 96 ? -10.484 12.794 13.279 1.00 90.88 96 GLY A CA 1
ATOM 771 C C . GLY A 1 96 ? -9.178 13.194 12.594 1.00 90.88 96 GLY A C 1
ATOM 772 O O . GLY A 1 96 ? -9.183 14.045 11.710 1.00 90.88 96 GLY A O 1
ATOM 773 N N . PHE A 1 97 ? -8.073 12.527 12.933 1.00 92.94 97 PHE A N 1
ATOM 774 C CA . PHE A 1 97 ? -6.786 12.728 12.273 1.00 92.94 97 PHE A CA 1
ATOM 775 C C . PHE A 1 97 ? -6.863 12.403 10.777 1.00 92.94 97 PHE A C 1
ATOM 777 O O . PHE A 1 97 ? -6.490 13.230 9.953 1.00 92.94 97 PHE A O 1
ATOM 784 N N . CYS A 1 98 ? -7.424 11.244 10.416 1.00 90.69 98 CYS A N 1
ATOM 785 C CA . CYS A 1 98 ? -7.581 10.836 9.021 1.00 90.69 98 CYS A CA 1
ATOM 786 C C . CYS A 1 98 ? -8.442 11.831 8.226 1.00 90.69 98 CYS A C 1
ATOM 788 O O . CYS A 1 98 ? -8.073 12.217 7.119 1.00 90.69 98 CYS A O 1
ATOM 790 N N . PHE A 1 99 ? -9.540 12.310 8.817 1.00 92.75 99 PHE A N 1
ATOM 791 C CA . PHE A 1 99 ? -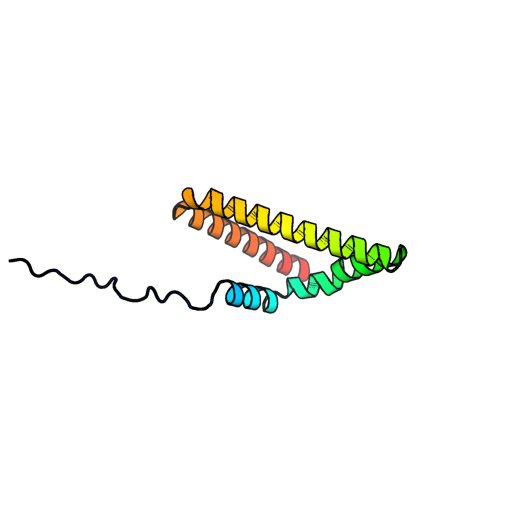10.397 13.333 8.222 1.00 92.75 99 PHE A CA 1
ATOM 792 C C . PHE A 1 99 ? -9.638 14.637 7.956 1.00 92.75 99 PHE A C 1
ATOM 794 O O . PHE A 1 99 ? -9.708 15.172 6.849 1.00 92.75 99 PHE A O 1
ATOM 801 N N . VAL A 1 100 ? -8.886 15.134 8.944 1.00 95.69 100 VAL A N 1
ATOM 802 C CA . VAL A 1 100 ? -8.087 16.358 8.797 1.00 95.69 100 VAL A CA 1
ATOM 803 C C . VAL A 1 100 ? -7.034 16.174 7.709 1.00 95.69 100 VAL A C 1
ATOM 805 O O . VAL A 1 100 ? -6.966 16.989 6.797 1.00 95.69 100 VAL A O 1
ATOM 808 N N . THR A 1 101 ? -6.266 15.084 7.745 1.00 92.50 101 THR A N 1
ATOM 809 C CA . THR A 1 101 ? -5.226 14.805 6.748 1.00 92.50 101 THR A CA 1
ATOM 810 C C . THR A 1 101 ? -5.798 14.720 5.334 1.00 92.50 101 THR A C 1
ATOM 812 O O . THR A 1 101 ? -5.287 15.387 4.437 1.00 92.50 101 THR A O 1
ATOM 815 N N . LEU A 1 102 ? -6.880 13.962 5.128 1.00 90.38 102 LEU A N 1
ATOM 816 C CA . LEU A 1 102 ? -7.524 13.835 3.816 1.00 90.38 102 LEU A CA 1
ATOM 817 C C . LEU A 1 102 ? -8.083 15.171 3.321 1.00 90.38 102 LEU A C 1
ATOM 819 O O . LEU A 1 102 ? -7.934 15.495 2.146 1.00 90.38 102 LEU A O 1
ATOM 823 N N . THR A 1 103 ? -8.672 15.972 4.211 1.00 92.56 103 THR A N 1
ATOM 824 C CA . THR A 1 103 ? -9.190 17.301 3.857 1.00 92.56 103 THR A CA 1
ATOM 825 C C . THR A 1 103 ? -8.055 18.256 3.493 1.00 92.56 103 THR A C 1
ATOM 827 O O . THR A 1 103 ? -8.139 18.940 2.477 1.00 92.56 103 THR A O 1
ATOM 830 N N . CYS A 1 104 ? -6.967 18.275 4.268 1.00 94.44 104 CYS A N 1
ATOM 831 C CA . CYS A 1 104 ? -5.791 19.096 3.988 1.00 94.44 104 CYS A CA 1
ATOM 832 C C . CYS A 1 104 ? -5.163 18.744 2.636 1.00 94.44 104 CYS A C 1
ATOM 834 O O . CYS A 1 104 ? -4.926 19.643 1.832 1.00 94.44 104 CYS A O 1
ATOM 836 N N . PHE A 1 105 ? -4.942 17.455 2.356 1.00 91.38 105 PHE A N 1
ATOM 837 C CA . PHE A 1 105 ? -4.440 17.024 1.050 1.00 91.38 105 PHE A CA 1
ATOM 838 C C . PHE A 1 105 ? -5.426 17.344 -0.076 1.00 91.38 105 PHE A C 1
ATOM 840 O O . PHE A 1 105 ? -5.001 17.814 -1.126 1.00 91.38 105 PHE A O 1
ATOM 847 N N . GLY A 1 106 ? -6.730 17.154 0.138 1.00 89.81 106 GLY A N 1
ATOM 848 C CA . GLY A 1 106 ? -7.757 17.482 -0.853 1.00 89.81 106 GLY A CA 1
ATOM 849 C C . GLY A 1 106 ? -7.766 18.967 -1.225 1.00 89.81 106 GLY A C 1
ATOM 850 O O . GLY A 1 106 ? -7.722 19.308 -2.404 1.00 89.81 106 GLY A O 1
ATOM 851 N N . VAL A 1 107 ? -7.752 19.857 -0.229 1.00 93.94 107 VAL A N 1
ATOM 852 C CA . VAL A 1 107 ? -7.676 21.311 -0.449 1.00 93.94 107 VAL A CA 1
ATOM 853 C C . VAL A 1 107 ? -6.364 21.690 -1.134 1.00 93.94 107 VAL A C 1
ATOM 855 O O . VAL A 1 107 ? -6.379 22.466 -2.087 1.00 93.94 107 VAL A O 1
ATOM 858 N N . TRP A 1 108 ? -5.241 21.114 -0.696 1.00 93.00 108 TRP A N 1
ATOM 859 C CA . TRP A 1 108 ? -3.936 21.347 -1.312 1.00 93.00 108 TRP A CA 1
ATOM 860 C C . TRP A 1 108 ? -3.923 20.966 -2.796 1.00 93.00 108 TRP A C 1
ATOM 862 O O . TRP A 1 108 ? -3.456 21.747 -3.621 1.00 93.00 108 TRP A O 1
ATOM 872 N N . PHE A 1 109 ? -4.480 19.805 -3.153 1.00 89.56 109 PHE A N 1
ATOM 873 C CA . PHE A 1 109 ? -4.586 19.364 -4.544 1.00 89.56 109 PHE A CA 1
ATOM 874 C C . PHE A 1 109 ? -5.418 20.323 -5.403 1.00 89.56 109 PHE A C 1
ATOM 876 O O . PHE A 1 109 ? -5.030 20.597 -6.533 1.00 89.56 109 PHE A O 1
ATOM 883 N N . ILE A 1 110 ? -6.528 20.857 -4.879 1.00 91.94 110 ILE A N 1
ATOM 884 C CA . ILE A 1 110 ? -7.370 21.817 -5.612 1.00 91.94 110 ILE A CA 1
ATOM 885 C C . ILE A 1 110 ? -6.617 23.127 -5.851 1.00 91.94 110 ILE A C 1
ATOM 887 O O . ILE A 1 110 ? -6.622 23.640 -6.967 1.00 91.94 110 ILE A O 1
ATOM 891 N N . ILE A 1 111 ? -5.951 23.659 -4.822 1.00 93.12 111 ILE A N 1
ATOM 892 C CA . ILE A 1 111 ? -5.175 24.899 -4.942 1.00 93.12 111 ILE A CA 1
ATOM 893 C C . ILE A 1 111 ? -4.026 24.707 -5.935 1.00 93.12 111 ILE A C 1
ATOM 895 O O . ILE A 1 111 ? -3.880 25.517 -6.841 1.00 93.12 111 ILE A O 1
ATOM 899 N N . SER A 1 112 ? -3.272 23.613 -5.808 1.00 90.94 112 SER A N 1
ATOM 900 C CA . SER A 1 112 ? -2.135 23.291 -6.681 1.00 90.94 112 SER A CA 1
ATOM 901 C C . SER A 1 112 ? -2.529 22.942 -8.121 1.00 90.94 112 SER A C 1
ATOM 903 O O . SER A 1 112 ? -1.653 22.835 -8.972 1.00 90.94 112 SER A O 1
ATOM 905 N N . ALA A 1 113 ? -3.809 22.677 -8.390 1.00 85.88 113 ALA A N 1
ATOM 906 C CA . ALA A 1 113 ? -4.319 22.463 -9.742 1.00 85.88 113 ALA A CA 1
ATOM 907 C C . ALA A 1 113 ? -4.840 23.760 -10.387 1.00 85.88 113 ALA A C 1
ATOM 909 O O . ALA A 1 113 ? -4.945 23.825 -11.610 1.00 85.88 113 ALA A O 1
ATOM 910 N N . LEU A 1 114 ? -5.205 24.766 -9.580 1.00 86.88 114 LEU A N 1
ATOM 911 C CA . LEU A 1 114 ? -5.716 26.063 -10.041 1.00 86.88 114 LEU A CA 1
ATOM 912 C C . LEU A 1 114 ? -4.625 27.137 -10.165 1.00 86.88 114 LEU A C 1
ATOM 914 O O . LEU A 1 114 ? -4.777 28.043 -10.984 1.00 86.88 114 LEU A O 1
ATOM 918 N N . PHE A 1 115 ? -3.569 27.044 -9.355 1.00 76.25 115 PHE A N 1
ATOM 919 C CA . PHE A 1 115 ? -2.378 27.898 -9.382 1.00 76.25 115 PHE A CA 1
ATOM 920 C C . PHE A 1 115 ? -1.152 27.078 -9.771 1.00 76.25 115 PHE A C 1
ATOM 922 O O . PHE A 1 115 ? -0.350 27.599 -10.577 1.00 76.25 115 PHE A O 1
#

pLDDT: mean 80.35, std 16.29, range [39.19, 95.69]

Foldseek 3Di:
DDDPDDDPVVPDPPVPVCPVVVVVVVCCVPDVVNVVCCVPVVVVCCVVLCVVPPVSNVVSVVVVVVVVVVVVVVVVVVVVVCVVVDDPVVVCVVVVVVVVVVVVVVVVVVVVVVD

Sequence (115 aa):
MFKTVKNPTDGVTEESKHGSFVAGLLTTCTNPYFFLWWITVGATLIMNSMIFGFLGFLMLATAHWLCDLSWDSFVGFMVFKSRGFWNKKVQQIVFGFCFVTLTCFGVWFIISALF